Protein AF-A0A543JCB3-F1 (afdb_monomer_lite)

Organism: NCBI:txid571190

Radius of gyration: 15.36 Å; chains: 1; bounding box: 25×38×35 Å

Sequence (90 aa):
MAGVIVYEPDDETDVEGLPWAITFEASAGEEWASFVCGPYDRDDAVKLAEEVLAASRGVTAVVEPLLPVAEAADVLATIAELRDEEADPE

pLDDT: mean 93.18, std 7.7, range [57.06, 98.56]

Foldseek 3Di:
DAEEAEDDDPDPVQQPPFFKKKWKDFAPPDDDDIDIDDRDDQVVLSVVQVVVCVVDPRIHIYMYGDDDDDDPVVVVVVVVVVVVCVVDPD

Secondary structure (DSSP, 8-state):
--SEEE---SSGGGSTT--EEEEEEE-TT-----EEEEEE-HHHHHHHHHHHHHH-SSEEEEEEE-PPP--HHHHHHHHHHHHHHHHS--

Structure (mmCIF, N/CA/C/O backbone):
data_AF-A0A543JCB3-F1
#
_entry.id   AF-A0A543JCB3-F1
#
loop_
_atom_site.group_PDB
_atom_site.id
_atom_site.type_symbol
_atom_site.label_atom_id
_atom_site.label_alt_id
_atom_site.label_comp_id
_atom_site.label_asym_id
_atom_site.label_entity_id
_atom_site.label_seq_id
_atom_site.pdbx_PDB_ins_code
_atom_site.Cartn_x
_atom_site.Cartn_y
_atom_site.Cartn_z
_atom_site.occupancy
_atom_site.B_iso_or_equiv
_atom_site.auth_seq_id
_atom_site.auth_comp_id
_atom_site.auth_asym_id
_atom_site.auth_atom_id
_atom_site.pdbx_PDB_model_num
ATOM 1 N N . MET A 1 1 ? -11.200 9.865 7.742 1.00 57.06 1 MET A N 1
ATOM 2 C CA . MET A 1 1 ? -11.901 8.561 7.679 1.00 57.06 1 MET A CA 1
ATOM 3 C C . MET A 1 1 ? -10.870 7.499 8.034 1.00 57.06 1 MET A C 1
ATOM 5 O O . MET A 1 1 ? -9.729 7.703 7.655 1.00 57.06 1 MET A O 1
ATOM 9 N N . ALA A 1 2 ? -11.228 6.465 8.797 1.00 80.62 2 ALA A N 1
ATOM 10 C CA . ALA A 1 2 ? -10.364 5.309 9.065 1.00 80.62 2 ALA A CA 1
ATOM 11 C C . ALA A 1 2 ? -10.989 4.100 8.361 1.00 80.62 2 ALA A C 1
ATOM 13 O O . ALA A 1 2 ? -12.213 3.949 8.431 1.00 80.62 2 ALA A O 1
ATOM 14 N N . GLY A 1 3 ? -10.199 3.290 7.662 1.00 93.19 3 GLY A N 1
ATOM 15 C CA . GLY A 1 3 ? -10.728 2.203 6.839 1.00 93.19 3 GLY A CA 1
ATOM 16 C C . GLY A 1 3 ? -9.660 1.468 6.035 1.00 93.19 3 GLY A C 1
ATOM 17 O O . GLY A 1 3 ? -8.508 1.898 5.993 1.00 93.19 3 GLY A O 1
ATOM 18 N N . VAL A 1 4 ? -10.070 0.369 5.402 1.00 95.75 4 VAL A N 1
ATOM 19 C CA . VAL A 1 4 ? -9.300 -0.291 4.342 1.00 95.75 4 VAL A CA 1
ATOM 20 C C . VAL A 1 4 ? -9.817 0.231 3.006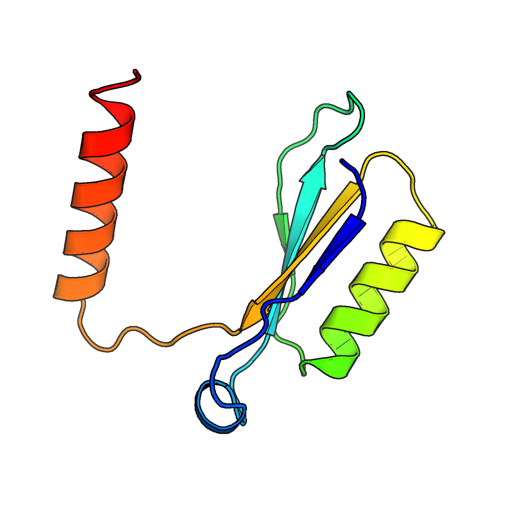 1.00 95.75 4 VAL A C 1
ATOM 22 O O . VAL A 1 4 ? -11.016 0.165 2.738 1.00 95.75 4 VAL A O 1
ATOM 25 N N . ILE A 1 5 ? -8.921 0.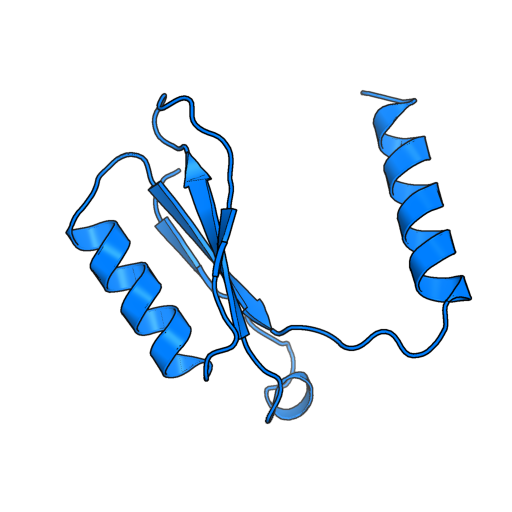776 2.196 1.00 97.25 5 ILE A N 1
ATOM 26 C CA . ILE A 1 5 ? -9.180 1.248 0.840 1.00 97.25 5 ILE A CA 1
ATOM 27 C C . ILE A 1 5 ? -8.476 0.264 -0.079 1.00 97.25 5 ILE A C 1
ATOM 29 O O . ILE A 1 5 ? -7.266 0.099 0.024 1.00 97.25 5 ILE A O 1
ATOM 33 N N . VAL A 1 6 ? -9.225 -0.413 -0.941 1.00 96.50 6 VAL A N 1
ATOM 34 C CA . VAL A 1 6 ? -8.669 -1.390 -1.881 1.00 96.50 6 VAL A CA 1
ATOM 35 C C . VAL A 1 6 ? -8.797 -0.819 -3.281 1.00 96.50 6 VAL A C 1
ATOM 37 O O . VAL A 1 6 ? -9.871 -0.352 -3.651 1.00 96.50 6 VAL A O 1
ATOM 40 N N . TYR A 1 7 ? -7.711 -0.852 -4.048 1.00 95.62 7 TYR A N 1
ATOM 41 C CA . TYR A 1 7 ? -7.749 -0.520 -5.464 1.00 95.62 7 TYR A CA 1
ATOM 42 C C . TYR A 1 7 ? -8.661 -1.502 -6.214 1.00 95.62 7 TYR A C 1
ATOM 44 O O . TYR A 1 7 ? -8.497 -2.724 -6.117 1.00 95.62 7 TYR A O 1
ATOM 52 N N . GLU A 1 8 ? -9.616 -0.958 -6.963 1.00 93.69 8 GLU A N 1
ATOM 53 C CA . GLU A 1 8 ? -10.521 -1.712 -7.827 1.00 93.69 8 GLU A CA 1
ATOM 54 C C . GLU A 1 8 ? -10.158 -1.403 -9.289 1.00 93.69 8 GLU A C 1
ATOM 56 O O . GLU A 1 8 ? -10.399 -0.279 -9.733 1.00 93.69 8 GLU A O 1
ATOM 61 N N . PRO A 1 9 ? -9.534 -2.344 -10.026 1.00 89.31 9 PRO A N 1
ATOM 62 C CA . PRO A 1 9 ? -9.249 -2.150 -11.444 1.00 89.31 9 PRO A CA 1
ATOM 63 C C . PRO A 1 9 ? -10.544 -2.164 -12.268 1.00 89.31 9 PRO A C 1
ATOM 65 O O . PRO A 1 9 ? -11.510 -2.839 -11.907 1.00 89.31 9 PRO A O 1
ATOM 68 N N . ASP A 1 10 ? -10.539 -1.478 -13.411 1.00 91.19 10 ASP A N 1
ATOM 69 C CA . ASP A 1 10 ? -11.640 -1.558 -14.379 1.00 91.19 10 ASP A CA 1
ATOM 70 C C . ASP A 1 10 ? -11.741 -2.963 -15.011 1.00 91.19 10 ASP A C 1
ATOM 72 O O . ASP A 1 10 ? -12.847 -3.450 -15.264 1.00 91.19 10 ASP A O 1
ATOM 76 N N . ASP A 1 11 ? -10.600 -3.631 -15.228 1.00 90.75 11 ASP A N 1
ATOM 77 C CA . ASP A 1 11 ? -10.502 -5.025 -15.669 1.00 90.75 11 ASP A CA 1
ATOM 78 C C . ASP A 1 11 ? -9.542 -5.810 -14.754 1.00 90.75 11 ASP A C 1
ATOM 80 O O . ASP A 1 11 ? -8.400 -5.413 -14.527 1.00 90.75 11 ASP A O 1
ATOM 84 N N . GLU A 1 12 ? -9.979 -6.954 -14.219 1.00 87.12 12 GLU A N 1
ATOM 85 C CA . GLU A 1 12 ? -9.149 -7.767 -13.314 1.00 87.12 12 GLU A CA 1
ATOM 86 C C . GLU A 1 12 ? -7.854 -8.266 -13.975 1.00 87.12 12 GLU A C 1
ATOM 88 O O . GLU A 1 12 ? -6.865 -8.518 -13.283 1.00 87.12 12 GLU A O 1
ATOM 93 N N . THR A 1 13 ? -7.831 -8.366 -15.308 1.00 88.81 13 THR A N 1
ATOM 94 C CA . THR A 1 13 ? -6.635 -8.761 -16.061 1.00 88.81 13 THR A CA 1
ATOM 95 C C . THR A 1 13 ? -5.523 -7.711 -16.026 1.00 88.81 13 THR A C 1
ATOM 97 O O . THR A 1 13 ? -4.357 -8.077 -16.173 1.00 88.81 13 THR A O 1
ATOM 100 N N . ASP A 1 14 ? -5.836 -6.440 -15.745 1.00 88.38 14 ASP A N 1
ATOM 101 C CA . ASP A 1 14 ? -4.841 -5.360 -15.646 1.00 88.38 14 ASP A CA 1
ATOM 102 C C . ASP A 1 14 ? -3.905 -5.535 -14.443 1.00 88.38 14 ASP A C 1
ATOM 104 O O . ASP A 1 14 ? -2.777 -5.038 -14.433 1.00 88.38 14 ASP A O 1
ATOM 108 N N . VAL A 1 15 ? -4.371 -6.255 -13.420 1.00 92.19 15 VAL A N 1
ATOM 109 C CA . VAL A 1 15 ? -3.643 -6.471 -12.162 1.00 92.19 15 VAL A CA 1
ATOM 110 C C . VAL A 1 15 ? -3.350 -7.944 -11.889 1.00 92.19 15 VAL A C 1
ATOM 112 O O . VAL A 1 15 ? -2.807 -8.284 -10.833 1.00 92.19 15 VAL A O 1
ATOM 115 N N . GLU A 1 16 ? -3.697 -8.830 -12.824 1.00 92.25 16 GLU A N 1
ATOM 116 C CA . GLU A 1 16 ? -3.512 -10.269 -12.672 1.00 92.25 16 GLU A CA 1
ATOM 117 C C . GLU A 1 16 ? -2.019 -10.609 -12.529 1.00 92.25 16 GLU A C 1
ATOM 119 O O . GLU A 1 16 ? -1.185 -10.291 -13.377 1.00 92.25 16 GLU A O 1
ATOM 124 N N . GLY A 1 17 ? -1.668 -11.264 -11.419 1.00 91.69 17 GLY A N 1
ATOM 125 C CA . GLY A 1 17 ? -0.293 -11.669 -11.118 1.00 91.69 17 GLY A CA 1
ATOM 126 C C . GLY A 1 17 ? 0.647 -10.535 -10.691 1.00 91.69 17 GLY A C 1
ATOM 127 O O . GLY A 1 17 ? 1.826 -10.802 -10.446 1.00 91.69 17 GLY A O 1
ATOM 128 N N . LEU A 1 18 ? 0.163 -9.292 -10.574 1.00 95.56 18 LEU A N 1
ATOM 129 C CA . LEU A 1 18 ? 0.955 -8.205 -10.002 1.00 95.56 18 LEU A CA 1
ATOM 130 C C . LEU A 1 18 ? 1.069 -8.364 -8.477 1.00 95.56 18 LEU A C 1
ATOM 132 O O . LEU A 1 18 ? 0.092 -8.744 -7.830 1.00 95.56 18 LEU A O 1
ATOM 136 N N . PRO A 1 19 ? 2.234 -8.056 -7.878 1.00 97.06 19 PRO A N 1
ATOM 137 C CA . PRO A 1 19 ? 2.370 -8.017 -6.429 1.00 97.06 19 PRO A CA 1
ATOM 138 C C . PRO A 1 19 ? 1.621 -6.817 -5.844 1.00 97.06 19 PRO A C 1
ATOM 140 O O . PRO A 1 19 ? 1.626 -5.736 -6.427 1.00 97.06 19 PRO A O 1
ATOM 143 N N . TRP A 1 20 ? 1.040 -6.990 -4.660 1.00 97.81 20 TRP A N 1
ATOM 144 C CA . TRP A 1 20 ? 0.301 -5.951 -3.943 1.00 97.81 20 TRP A CA 1
ATOM 145 C C . TRP A 1 20 ? 1.093 -5.427 -2.747 1.00 97.81 20 TRP A C 1
ATOM 147 O O . TRP A 1 20 ? 1.881 -6.153 -2.131 1.00 97.81 20 TRP A O 1
ATOM 157 N N . ALA A 1 21 ? 0.873 -4.162 -2.408 1.00 98.25 21 ALA A N 1
ATOM 158 C CA . ALA A 1 21 ? 1.428 -3.511 -1.232 1.00 98.25 21 ALA A CA 1
ATOM 159 C C . ALA A 1 21 ? 0.312 -2.891 -0.384 1.00 98.25 21 ALA A C 1
ATOM 161 O O . ALA A 1 21 ? -0.789 -2.628 -0.869 1.00 98.25 21 ALA A O 1
ATOM 162 N N . ILE A 1 22 ? 0.609 -2.676 0.898 1.00 98.56 22 ILE A N 1
ATOM 163 C CA . ILE A 1 22 ? -0.263 -1.944 1.816 1.00 98.56 22 ILE A CA 1
ATOM 164 C C . ILE A 1 22 ? 0.486 -0.719 2.325 1.00 98.56 22 ILE A C 1
ATOM 166 O O . ILE A 1 22 ? 1.548 -0.865 2.939 1.00 98.56 22 ILE A O 1
ATOM 170 N N . THR A 1 23 ? -0.090 0.461 2.128 1.00 98.38 23 THR A N 1
ATOM 171 C CA . THR A 1 23 ? 0.333 1.703 2.777 1.00 98.38 23 THR A CA 1
ATOM 172 C C . THR A 1 23 ? -0.514 1.914 4.025 1.00 98.38 23 THR A C 1
ATOM 174 O O . THR A 1 23 ? -1.732 2.052 3.943 1.00 98.38 23 THR A O 1
ATOM 177 N N . PHE A 1 24 ? 0.123 1.924 5.195 1.00 98.12 24 PHE A N 1
ATOM 178 C CA . PHE A 1 24 ? -0.526 2.287 6.451 1.00 98.12 24 PHE A CA 1
ATOM 179 C C . PHE A 1 24 ? -0.247 3.747 6.775 1.00 98.12 24 PHE A C 1
ATOM 181 O O . PHE A 1 24 ? 0.905 4.183 6.747 1.00 98.12 24 PHE A O 1
ATOM 188 N N . GLU A 1 25 ? -1.289 4.484 7.139 1.00 97.31 25 GLU A N 1
ATOM 189 C CA . GLU A 1 25 ? -1.209 5.905 7.472 1.00 97.31 25 GLU A CA 1
ATOM 190 C C . GLU A 1 25 ? -2.045 6.257 8.708 1.00 97.31 25 GLU A C 1
ATOM 192 O O . GLU A 1 25 ? -3.038 5.592 9.043 1.00 97.31 25 GLU A O 1
ATOM 197 N N . ALA A 1 26 ? -1.608 7.305 9.407 1.00 96.69 26 ALA A N 1
ATOM 198 C CA . ALA A 1 26 ? -2.292 7.810 10.582 1.00 96.69 26 ALA A CA 1
ATOM 199 C C . ALA A 1 26 ? -3.658 8.386 10.205 1.00 96.69 26 ALA A C 1
ATOM 201 O O . ALA A 1 26 ? -3.808 9.113 9.226 1.00 96.69 26 ALA A O 1
ATOM 202 N N . SER A 1 27 ? -4.672 8.095 11.012 1.00 94.69 27 SER A N 1
ATOM 203 C CA . SER A 1 27 ? -5.998 8.679 10.860 1.00 94.69 27 SER A CA 1
ATOM 204 C C . SER A 1 27 ? -6.603 9.020 12.217 1.00 94.69 27 SER A C 1
ATOM 206 O O . SER A 1 27 ? -6.036 8.751 13.272 1.00 94.69 27 SER A O 1
ATOM 208 N N . ALA A 1 28 ? -7.776 9.653 12.199 1.00 90.88 28 ALA A N 1
ATOM 209 C CA . ALA A 1 28 ? -8.529 10.004 13.405 1.00 90.88 28 ALA A CA 1
ATOM 210 C C . ALA A 1 28 ? -7.749 10.847 14.444 1.00 90.88 28 ALA A C 1
ATOM 212 O O . ALA A 1 28 ? -8.018 10.743 15.638 1.00 90.88 28 ALA A O 1
ATOM 213 N N . GLY A 1 29 ? -6.846 11.721 13.987 1.00 89.94 29 GLY A N 1
ATOM 214 C CA . GLY A 1 29 ? -6.094 12.643 14.847 1.00 89.94 29 GLY A CA 1
ATOM 215 C C . GLY A 1 29 ? -4.801 12.068 15.427 1.00 89.94 29 GLY A C 1
ATOM 216 O O . GLY A 1 29 ? -4.172 12.734 16.242 1.00 89.94 29 GLY A O 1
ATOM 217 N N . GLU A 1 30 ? -4.410 10.862 15.019 1.00 93.25 30 GLU A N 1
ATOM 218 C CA . GLU A 1 30 ? -3.077 10.321 15.282 1.00 93.25 30 GLU A CA 1
ATOM 219 C C . GLU A 1 30 ? -2.016 11.012 14.404 1.00 93.25 30 GLU A C 1
ATOM 221 O O . GLU A 1 30 ? -2.313 11.460 13.296 1.00 93.25 30 GLU A O 1
ATOM 226 N N . GLU A 1 31 ? -0.770 11.073 14.885 1.00 93.75 31 GLU A N 1
ATOM 227 C CA . GLU A 1 31 ? 0.338 11.777 14.218 1.00 93.75 31 GLU A CA 1
ATOM 228 C C . GLU A 1 31 ? 1.582 10.883 14.135 1.00 93.75 31 GLU A C 1
ATOM 230 O O . GLU A 1 31 ? 2.495 10.945 14.961 1.00 93.75 31 GLU A O 1
ATOM 235 N N . TRP A 1 32 ? 1.617 10.020 13.122 1.00 96.19 32 TRP A N 1
ATOM 236 C CA . TRP A 1 32 ? 2.768 9.174 12.811 1.00 96.19 32 TRP A CA 1
ATOM 237 C C . TRP A 1 32 ? 2.957 9.047 11.293 1.00 96.19 32 TRP A C 1
ATOM 239 O O . TRP A 1 32 ? 2.021 9.235 10.520 1.00 96.19 32 TRP A O 1
ATOM 249 N N . ALA A 1 33 ? 4.195 8.784 10.864 1.00 96.75 33 ALA A N 1
ATOM 250 C CA . ALA A 1 33 ? 4.562 8.731 9.448 1.00 96.75 33 ALA A CA 1
ATOM 251 C C . ALA A 1 33 ? 4.045 7.456 8.773 1.00 96.75 33 ALA A C 1
ATOM 253 O O . ALA A 1 33 ? 4.183 6.368 9.334 1.00 96.75 33 ALA A O 1
ATOM 254 N N . SER A 1 34 ? 3.518 7.581 7.554 1.00 97.19 34 SER A N 1
ATOM 255 C CA . SER A 1 34 ? 3.068 6.424 6.788 1.00 97.19 34 SER A CA 1
ATOM 256 C C . SER A 1 34 ? 4.222 5.481 6.441 1.00 97.19 34 SER A C 1
ATOM 258 O O . SER A 1 34 ? 5.387 5.882 6.342 1.00 97.19 34 SER A O 1
ATOM 260 N N . PHE A 1 35 ? 3.903 4.202 6.268 1.00 98.19 35 PHE A N 1
ATOM 261 C CA . PHE A 1 35 ? 4.869 3.195 5.836 1.00 98.19 35 PHE A CA 1
ATOM 262 C C . PHE A 1 35 ? 4.210 2.146 4.944 1.00 98.19 35 PHE A C 1
ATOM 264 O O . PHE A 1 35 ? 3.010 1.894 5.035 1.00 98.19 35 PHE A O 1
ATOM 271 N N . VAL A 1 36 ? 5.028 1.518 4.100 1.00 98.12 36 VAL A N 1
ATOM 272 C CA . VAL A 1 36 ? 4.596 0.513 3.125 1.00 98.12 36 VAL A CA 1
ATOM 273 C C . VAL A 1 36 ? 5.063 -0.874 3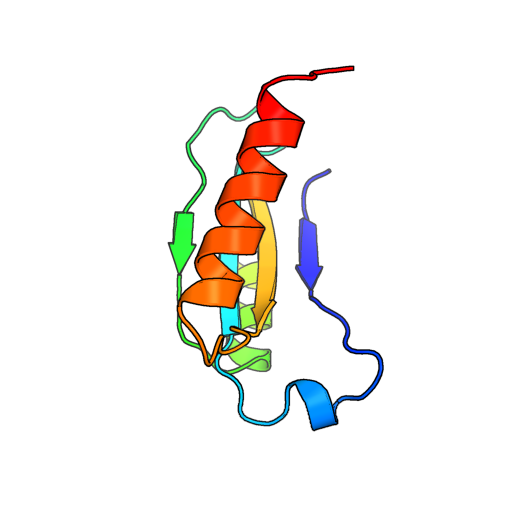.561 1.00 98.12 36 VAL A C 1
ATOM 275 O O . VAL A 1 36 ? 6.180 -1.033 4.060 1.00 98.12 36 VAL A O 1
ATOM 278 N N . CYS A 1 37 ? 4.230 -1.890 3.349 1.00 96.06 37 CYS A N 1
ATOM 279 C CA . CYS A 1 37 ? 4.596 -3.296 3.514 1.00 96.06 37 CYS A CA 1
ATOM 280 C C . CYS A 1 37 ? 4.162 -4.141 2.306 1.00 96.06 37 CYS A C 1
ATOM 282 O O . CYS A 1 37 ? 3.193 -3.814 1.626 1.00 96.06 37 CYS A O 1
ATOM 284 N N . GLY A 1 38 ? 4.905 -5.217 2.033 1.00 95.38 38 GLY A N 1
ATOM 285 C CA . GLY A 1 38 ? 4.733 -6.076 0.858 1.00 95.38 38 GLY A CA 1
ATOM 286 C C . GLY A 1 38 ? 6.076 -6.576 0.305 1.00 95.38 38 GLY A C 1
ATOM 287 O O . GLY A 1 38 ? 7.123 -6.299 0.905 1.00 95.38 38 GLY A O 1
ATOM 288 N N . PRO A 1 39 ? 6.077 -7.297 -0.831 1.00 96.62 39 PRO A N 1
ATOM 289 C CA . PRO A 1 39 ? 4.909 -7.621 -1.658 1.00 96.62 39 PRO A CA 1
ATOM 290 C C . PRO A 1 39 ? 4.059 -8.782 -1.108 1.00 96.62 39 PRO A C 1
ATOM 292 O O . PRO A 1 39 ? 4.578 -9.660 -0.420 1.00 96.62 39 PRO A O 1
ATOM 295 N N . TYR A 1 40 ? 2.774 -8.797 -1.466 1.00 97.44 40 TYR A N 1
ATOM 296 C CA . TYR A 1 40 ? 1.791 -9.842 -1.146 1.00 97.44 40 TYR A CA 1
ATOM 297 C C . TYR A 1 40 ? 0.979 -10.252 -2.386 1.00 97.44 40 TYR A C 1
ATOM 299 O O . TYR A 1 40 ? 0.973 -9.535 -3.389 1.00 97.44 40 TYR A O 1
ATOM 307 N N . ASP A 1 41 ? 0.236 -11.358 -2.288 1.00 96.81 41 ASP A N 1
ATOM 308 C CA . ASP A 1 41 ? -0.948 -11.589 -3.125 1.00 96.81 41 ASP A CA 1
ATOM 309 C C . ASP A 1 41 ? -2.097 -10.661 -2.680 1.00 96.81 41 ASP A C 1
ATOM 311 O O . ASP A 1 41 ? -2.153 -10.247 -1.517 1.00 96.81 41 ASP A O 1
ATOM 315 N N . ARG A 1 42 ? -3.040 -10.345 -3.583 1.00 95.56 42 ARG A N 1
ATOM 316 C CA . ARG A 1 42 ? -4.157 -9.414 -3.307 1.00 95.56 42 ARG A CA 1
ATOM 317 C C . ARG A 1 42 ? -4.940 -9.790 -2.049 1.00 95.56 42 ARG A C 1
ATOM 319 O O . ARG A 1 42 ? -5.135 -8.954 -1.170 1.00 95.56 42 ARG A O 1
ATOM 326 N N . ASP A 1 43 ? -5.382 -11.042 -1.962 1.00 96.25 43 ASP A N 1
ATOM 327 C CA . ASP A 1 43 ? -6.243 -11.499 -0.867 1.00 96.25 43 ASP A CA 1
ATOM 328 C C . ASP A 1 43 ? -5.509 -11.482 0.482 1.00 96.25 43 ASP A C 1
ATOM 330 O O . ASP A 1 43 ? -6.098 -11.132 1.507 1.00 96.25 43 ASP A O 1
ATOM 334 N N . ASP A 1 44 ? -4.207 -11.782 0.482 1.00 97.69 44 ASP A N 1
ATOM 335 C CA . ASP A 1 44 ? -3.370 -11.709 1.680 1.00 97.69 44 ASP A CA 1
ATOM 336 C C . ASP A 1 44 ? -3.154 -10.257 2.130 1.00 97.69 44 ASP A C 1
ATOM 338 O O . ASP A 1 44 ? -3.200 -9.970 3.331 1.00 97.69 44 ASP A O 1
ATOM 342 N N . ALA A 1 45 ? -2.980 -9.327 1.183 1.00 98.12 45 ALA A N 1
ATOM 343 C CA . ALA A 1 45 ? -2.868 -7.901 1.479 1.00 98.12 45 ALA A CA 1
ATOM 344 C C . ALA A 1 45 ? -4.158 -7.351 2.111 1.00 98.12 45 ALA A C 1
ATOM 346 O O . ALA A 1 45 ? -4.111 -6.702 3.159 1.00 98.12 45 ALA A O 1
ATOM 347 N N . VAL A 1 46 ? -5.317 -7.654 1.511 1.00 97.75 46 VAL A N 1
ATOM 348 C CA . VAL A 1 46 ? -6.632 -7.231 2.025 1.00 97.75 46 VAL A CA 1
ATOM 349 C C . VAL A 1 46 ? -6.861 -7.790 3.425 1.00 97.75 46 VAL A C 1
ATOM 351 O O . VAL A 1 46 ? -7.185 -7.039 4.346 1.00 97.75 46 VAL A O 1
ATOM 354 N N . LYS A 1 47 ? -6.617 -9.089 3.618 1.00 98.31 47 LYS A N 1
ATOM 355 C CA . LYS A 1 47 ? -6.789 -9.739 4.917 1.00 98.31 47 LYS A CA 1
ATOM 356 C C . LYS A 1 47 ? -5.920 -9.098 6.003 1.00 98.31 47 LYS A C 1
ATOM 358 O O . LYS A 1 47 ? -6.416 -8.823 7.095 1.00 98.31 47 LYS A O 1
ATOM 363 N N . LEU A 1 48 ? -4.639 -8.845 5.727 1.00 98.31 48 LEU A N 1
ATOM 364 C CA . LEU A 1 48 ? -3.744 -8.212 6.700 1.00 98.31 48 LEU A CA 1
ATOM 365 C C . LEU A 1 48 ? -4.206 -6.789 7.052 1.00 98.31 48 LEU A C 1
ATOM 367 O O . LEU A 1 48 ? -4.187 -6.409 8.224 1.00 98.31 48 LEU A O 1
ATOM 371 N N . ALA A 1 49 ? -4.646 -6.009 6.061 1.00 98.06 49 ALA A N 1
ATOM 372 C CA . ALA A 1 49 ? -5.174 -4.666 6.284 1.00 98.06 49 ALA A CA 1
ATOM 373 C C . ALA A 1 49 ? -6.411 -4.679 7.204 1.00 98.06 49 ALA A C 1
ATOM 375 O O . ALA A 1 49 ? -6.494 -3.882 8.143 1.00 98.06 49 ALA A O 1
ATOM 376 N N . GLU A 1 50 ? -7.339 -5.616 6.984 1.00 97.88 50 GLU A N 1
ATOM 377 C CA . GLU A 1 50 ? -8.527 -5.799 7.826 1.00 97.88 50 GLU A CA 1
ATOM 378 C C . GLU A 1 50 ? -8.169 -6.218 9.260 1.00 97.88 50 GLU A C 1
ATOM 380 O O . GLU A 1 50 ? -8.727 -5.679 10.219 1.00 97.88 50 GLU A O 1
ATOM 385 N N . GLU A 1 51 ? -7.213 -7.137 9.431 1.00 98.25 51 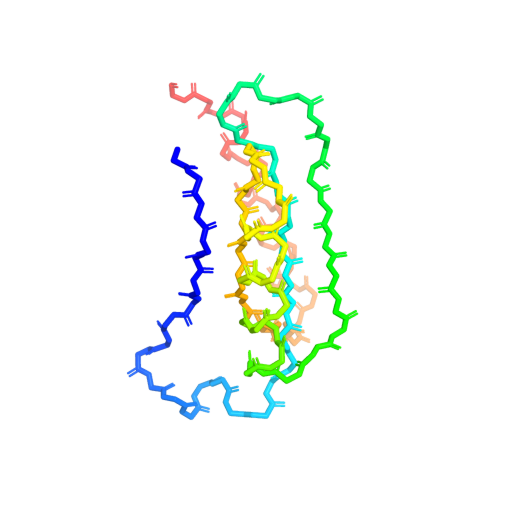GLU A N 1
ATOM 386 C CA . GLU A 1 51 ? -6.739 -7.574 10.751 1.00 98.25 51 GLU A CA 1
ATOM 387 C C . GLU A 1 51 ? -6.108 -6.417 11.546 1.00 98.25 51 GLU A C 1
ATOM 389 O O . GLU A 1 51 ? -6.393 -6.255 12.737 1.00 98.25 51 GLU A O 1
ATOM 394 N N . VAL A 1 52 ? -5.300 -5.569 10.896 1.00 97.44 52 VAL A N 1
ATOM 395 C CA . VAL A 1 52 ? -4.703 -4.379 11.529 1.00 97.44 52 VAL A CA 1
ATOM 396 C C . VAL A 1 52 ? -5.779 -3.371 11.934 1.00 97.44 52 VAL A C 1
ATOM 398 O O . VAL A 1 52 ? -5.745 -2.865 13.060 1.00 97.44 52 VAL A O 1
ATOM 401 N N . LEU A 1 53 ? -6.759 -3.111 11.065 1.00 95.69 53 LEU A N 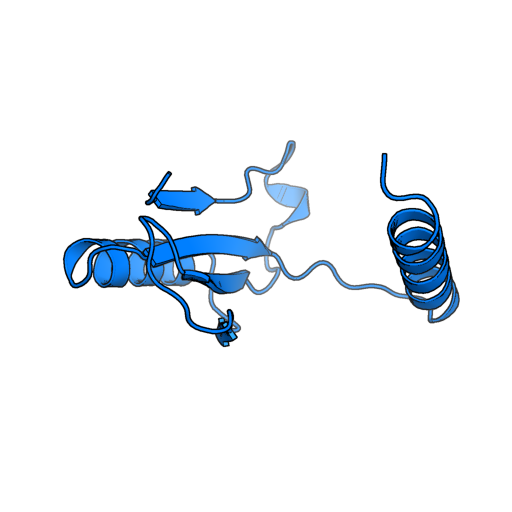1
ATOM 402 C CA . LEU A 1 53 ? -7.861 -2.192 11.361 1.00 95.69 53 LEU A CA 1
ATOM 403 C C . LEU A 1 53 ? -8.773 -2.717 12.486 1.00 95.69 53 LEU A C 1
ATOM 405 O O . LEU A 1 53 ? -9.324 -1.936 13.260 1.00 95.69 53 LEU A O 1
ATOM 409 N N . ALA A 1 54 ? -8.922 -4.036 12.617 1.00 96.25 54 ALA A N 1
ATOM 410 C CA . ALA A 1 54 ? -9.646 -4.643 13.733 1.00 96.25 54 ALA A CA 1
ATOM 411 C C . ALA A 1 54 ? -8.876 -4.528 15.062 1.00 96.25 54 ALA A C 1
ATOM 413 O O . ALA A 1 54 ? -9.489 -4.410 16.128 1.00 96.25 54 ALA A O 1
ATOM 414 N N . ALA A 1 55 ? -7.542 -4.567 15.011 1.00 96.50 55 ALA A N 1
ATOM 415 C CA . ALA A 1 55 ? -6.675 -4.527 16.185 1.00 96.50 55 ALA A CA 1
ATOM 416 C C . ALA A 1 55 ? -6.367 -3.104 16.682 1.00 96.50 55 ALA A C 1
ATOM 418 O O . ALA A 1 55 ? -6.102 -2.923 17.874 1.00 96.50 55 ALA A O 1
ATOM 419 N N . SER A 1 56 ? -6.398 -2.099 15.802 1.00 92.31 56 SER A N 1
ATOM 420 C CA . SER A 1 56 ? -6.017 -0.721 16.119 1.00 92.31 56 SER A CA 1
ATOM 421 C C . SER A 1 56 ? -7.019 0.307 15.600 1.00 92.31 56 SER A C 1
ATOM 423 O O . SER A 1 56 ? -7.694 0.114 14.597 1.00 92.31 56 SER A O 1
ATOM 425 N N . ARG A 1 57 ? -7.098 1.447 16.289 1.00 91.62 57 ARG A N 1
ATOM 426 C CA . ARG A 1 57 ? -7.880 2.616 15.859 1.00 91.62 57 ARG A CA 1
ATOM 427 C C . ARG A 1 57 ? -6.930 3.666 15.291 1.00 91.62 57 ARG A C 1
ATOM 429 O O . ARG A 1 57 ? -5.740 3.624 15.575 1.00 91.62 57 ARG A O 1
ATOM 436 N N . GLY A 1 58 ? -7.463 4.617 14.526 1.00 94.69 58 GLY A N 1
ATOM 437 C CA . GLY A 1 58 ? -6.648 5.707 13.980 1.00 94.69 58 GLY A CA 1
ATOM 438 C C . GLY A 1 58 ? -5.633 5.243 12.932 1.00 94.69 58 GLY A C 1
ATOM 439 O O . GLY A 1 58 ? -4.567 5.832 12.792 1.00 94.69 58 GLY A O 1
ATOM 440 N N . VAL A 1 59 ? -5.970 4.175 12.205 1.00 96.12 59 VAL A N 1
ATOM 441 C CA . VAL A 1 59 ? -5.192 3.647 11.083 1.00 96.12 59 VAL A CA 1
ATOM 442 C C . VAL A 1 59 ? -6.080 3.650 9.844 1.00 96.12 59 VAL A C 1
ATOM 444 O O . VAL A 1 59 ? -7.248 3.265 9.916 1.00 96.12 59 VAL A O 1
ATOM 447 N N . THR A 1 60 ? -5.536 4.104 8.725 1.00 97.44 60 THR A N 1
ATOM 448 C CA . THR A 1 60 ? -6.063 3.819 7.388 1.00 97.44 60 THR A CA 1
ATOM 449 C C . THR A 1 60 ? -5.065 2.916 6.676 1.00 97.44 60 THR A C 1
ATOM 451 O O . THR A 1 60 ? -3.857 3.045 6.879 1.00 97.44 60 THR A O 1
ATOM 454 N N . ALA A 1 61 ? -5.573 1.972 5.893 1.00 98.12 61 ALA A N 1
ATOM 455 C CA . ALA A 1 61 ? -4.771 1.069 5.083 1.00 98.12 61 ALA A CA 1
ATOM 456 C C . ALA A 1 61 ? -5.190 1.210 3.619 1.00 98.12 61 ALA A C 1
ATOM 458 O O . ALA A 1 61 ? -6.366 1.029 3.308 1.00 98.12 61 ALA A O 1
ATOM 459 N N . VAL A 1 62 ? -4.246 1.518 2.736 1.00 98.25 62 VAL A N 1
ATOM 460 C CA . VAL A 1 62 ? -4.447 1.556 1.283 1.00 98.25 62 VAL A CA 1
ATOM 461 C C . VAL A 1 62 ? -3.790 0.320 0.688 1.00 98.25 62 VAL A C 1
ATOM 463 O O . VAL A 1 62 ? -2.601 0.104 0.893 1.00 98.25 62 VAL A O 1
ATOM 466 N N . VAL A 1 63 ? -4.570 -0.514 0.010 1.00 98.25 63 VAL A N 1
ATOM 467 C CA . VAL A 1 63 ? -4.160 -1.791 -0.577 1.00 98.25 63 VAL A CA 1
ATOM 468 C C . VAL A 1 63 ? -4.200 -1.656 -2.094 1.00 98.25 63 VAL A C 1
ATOM 470 O O . VAL A 1 63 ? -5.277 -1.508 -2.673 1.00 98.25 63 VAL A O 1
ATOM 473 N N . GLU A 1 64 ? -3.040 -1.713 -2.740 1.00 97.62 64 GLU A N 1
ATOM 474 C CA . GLU A 1 64 ? -2.899 -1.413 -4.169 1.00 97.62 64 GLU A CA 1
ATOM 475 C C . GLU A 1 64 ? -1.860 -2.312 -4.865 1.00 97.62 64 GLU A C 1
ATOM 477 O O . GLU A 1 64 ? -0.916 -2.788 -4.217 1.00 97.62 64 GLU A O 1
ATOM 482 N N . PRO A 1 65 ? -2.023 -2.589 -6.172 1.00 97.06 65 PRO A N 1
ATOM 483 C CA . PRO A 1 65 ? -1.042 -3.331 -6.952 1.00 97.06 65 PRO A CA 1
ATOM 484 C C . PRO A 1 65 ? 0.193 -2.469 -7.243 1.00 97.06 65 PRO A C 1
ATOM 486 O O . PRO A 1 65 ? 0.105 -1.263 -7.469 1.00 97.06 65 PRO A O 1
ATOM 489 N N . LEU A 1 66 ? 1.362 -3.100 -7.324 1.00 93.81 66 LEU A N 1
ATOM 490 C CA . LEU A 1 66 ? 2.581 -2.451 -7.795 1.00 93.81 66 LEU A CA 1
ATOM 491 C C . LEU A 1 66 ? 2.611 -2.466 -9.325 1.00 93.81 66 LEU A C 1
ATOM 493 O O . LEU A 1 66 ? 2.962 -3.473 -9.945 1.00 93.81 66 LEU A O 1
ATOM 497 N N . LEU A 1 67 ? 2.264 -1.328 -9.926 1.00 89.88 67 LEU A N 1
ATOM 498 C CA . LEU A 1 67 ? 2.309 -1.141 -11.373 1.00 89.88 67 LEU A CA 1
ATOM 499 C C . LEU A 1 67 ? 3.765 -0.955 -11.841 1.00 89.88 67 LEU A C 1
ATOM 501 O O . LEU A 1 67 ? 4.442 -0.019 -11.401 1.00 89.88 67 LEU A O 1
ATOM 505 N N . PRO A 1 68 ? 4.292 -1.829 -12.717 1.00 87.38 68 PRO A N 1
ATOM 506 C CA . PRO A 1 68 ? 5.661 -1.708 -13.191 1.00 87.38 68 PRO A CA 1
ATOM 507 C C . PRO A 1 68 ? 5.802 -0.532 -14.161 1.00 87.38 68 PRO A C 1
ATOM 509 O O . PRO A 1 68 ? 5.081 -0.437 -15.152 1.00 87.38 68 PRO A O 1
ATOM 512 N N . VAL A 1 69 ? 6.799 0.319 -13.923 1.00 90.44 69 VAL A N 1
ATOM 513 C CA . VAL A 1 69 ? 7.212 1.357 -14.874 1.00 90.44 69 VAL A CA 1
ATOM 514 C C . VAL A 1 69 ? 8.389 0.837 -15.697 1.00 90.44 69 VAL A C 1
ATOM 516 O O . VAL A 1 69 ? 9.380 0.361 -15.139 1.00 90.44 69 VAL A O 1
ATOM 519 N N . ALA A 1 70 ? 8.277 0.899 -17.025 1.00 89.31 70 ALA A N 1
ATOM 520 C CA . ALA A 1 70 ? 9.263 0.311 -17.931 1.00 89.31 70 ALA A CA 1
ATOM 521 C C . ALA A 1 70 ? 10.440 1.251 -18.237 1.00 89.31 70 ALA A C 1
ATOM 523 O O . ALA A 1 70 ? 11.569 0.781 -18.406 1.00 89.31 70 ALA A O 1
ATOM 524 N N . GLU A 1 71 ? 10.200 2.565 -18.301 1.00 95.81 71 GLU A N 1
ATOM 525 C CA . GLU A 1 71 ? 11.205 3.543 -18.712 1.00 95.81 71 GLU A CA 1
ATOM 526 C C . GLU A 1 71 ? 11.485 4.575 -17.616 1.00 95.81 71 GLU A C 1
ATOM 528 O O . GLU A 1 71 ? 10.593 5.104 -16.957 1.00 95.81 71 GLU A O 1
ATOM 533 N N . ALA A 1 72 ? 12.761 4.932 -17.446 1.00 96.69 72 ALA A N 1
ATOM 534 C CA . ALA A 1 72 ? 13.151 5.969 -16.490 1.00 96.69 72 ALA A CA 1
ATOM 535 C C . ALA A 1 72 ? 12.521 7.338 -16.814 1.00 96.69 72 ALA A C 1
ATOM 537 O O . ALA A 1 72 ? 12.347 8.156 -15.914 1.00 96.69 72 ALA A O 1
ATOM 538 N N . ALA A 1 73 ? 12.184 7.591 -18.084 1.00 97.06 73 ALA A N 1
ATOM 539 C CA . ALA A 1 73 ? 11.523 8.819 -18.512 1.00 97.06 73 ALA A CA 1
ATOM 540 C C . ALA A 1 73 ? 10.136 8.987 -17.871 1.00 97.06 73 ALA A C 1
ATOM 542 O O . ALA A 1 73 ? 9.821 10.090 -17.432 1.00 97.06 73 ALA A O 1
ATOM 543 N N . ASP A 1 74 ? 9.363 7.906 -17.739 1.00 94.81 74 ASP A N 1
ATOM 544 C CA . ASP A 1 74 ? 8.026 7.929 -17.130 1.00 94.81 74 ASP A CA 1
ATOM 545 C C . ASP A 1 74 ? 8.103 8.262 -15.633 1.00 94.81 74 ASP A C 1
ATOM 547 O O . ASP A 1 74 ? 7.355 9.094 -15.115 1.00 94.81 74 ASP A O 1
ATOM 551 N N . VAL A 1 75 ? 9.089 7.680 -14.939 1.00 94.88 75 VAL A N 1
ATOM 552 C CA . VAL A 1 75 ? 9.362 7.991 -13.527 1.00 94.88 75 VAL A CA 1
ATOM 553 C C . VAL A 1 75 ? 9.750 9.463 -13.366 1.00 94.88 75 VAL A C 1
ATOM 555 O O . VAL A 1 75 ? 9.263 10.147 -12.469 1.00 94.88 75 VAL A O 1
ATOM 558 N N . LEU A 1 76 ? 10.623 9.973 -14.238 1.00 97.00 76 LEU A N 1
ATOM 559 C CA . LEU A 1 76 ? 11.061 11.369 -14.191 1.00 97.00 76 LEU A CA 1
ATOM 560 C C . LEU A 1 76 ? 9.930 12.353 -14.514 1.00 97.00 76 LEU A C 1
ATOM 562 O O . LEU A 1 76 ? 9.898 13.427 -13.917 1.00 97.00 76 LEU A O 1
ATOM 566 N N . ALA A 1 77 ? 9.016 11.995 -15.418 1.00 95.50 77 ALA A N 1
ATOM 567 C CA . ALA A 1 77 ? 7.826 12.788 -15.711 1.00 95.50 77 ALA A CA 1
ATOM 568 C C . ALA A 1 77 ? 6.907 12.879 -14.483 1.00 95.50 77 ALA A C 1
ATOM 570 O O . ALA A 1 77 ? 6.548 13.982 -14.086 1.00 95.50 77 ALA A O 1
ATOM 571 N N . THR A 1 78 ? 6.647 11.749 -13.817 1.00 93.50 78 THR A N 1
ATOM 572 C CA . THR A 1 78 ? 5.856 11.706 -12.571 1.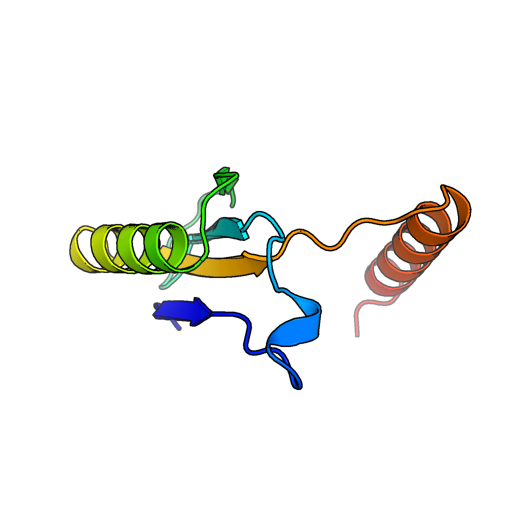00 93.50 78 THR A CA 1
ATOM 573 C C . THR A 1 78 ? 6.488 12.574 -11.476 1.00 93.50 78 THR A C 1
ATOM 575 O O . THR A 1 78 ? 5.811 13.339 -10.800 1.00 93.50 78 THR A O 1
ATOM 578 N N . ILE A 1 79 ? 7.818 12.518 -11.314 1.00 95.50 79 ILE A N 1
ATOM 579 C CA . ILE A 1 79 ? 8.536 13.373 -10.351 1.00 95.50 79 ILE A CA 1
ATOM 580 C C . ILE A 1 79 ? 8.379 14.863 -10.687 1.00 95.50 79 ILE A C 1
ATOM 582 O O . ILE A 1 79 ? 8.336 15.687 -9.775 1.00 95.50 79 ILE A O 1
ATOM 586 N N . ALA A 1 80 ? 8.373 15.226 -11.971 1.00 96.69 80 ALA A N 1
ATOM 587 C CA . ALA A 1 80 ? 8.195 16.613 -12.386 1.00 96.69 80 ALA A CA 1
ATOM 588 C C . ALA A 1 80 ? 6.777 17.108 -12.070 1.00 96.69 80 ALA A C 1
ATOM 590 O O . ALA A 1 80 ? 6.647 18.161 -11.458 1.00 96.69 80 ALA A O 1
ATOM 591 N N . GLU A 1 81 ? 5.754 16.313 -12.390 1.00 95.00 81 GLU A N 1
ATOM 592 C CA . GLU A 1 81 ? 4.348 16.603 -12.081 1.00 95.00 81 GLU A CA 1
ATOM 593 C C . GLU A 1 81 ? 4.130 16.842 -10.580 1.00 95.00 81 GLU A C 1
ATOM 595 O O . GLU A 1 81 ? 3.660 17.906 -10.188 1.00 95.00 81 GLU A O 1
ATOM 600 N N . LEU A 1 82 ? 4.606 15.928 -9.728 1.00 93.50 82 LEU A N 1
ATOM 601 C CA . LEU A 1 82 ? 4.479 16.056 -8.269 1.00 93.50 82 LEU A CA 1
ATOM 602 C C . LEU A 1 82 ? 5.182 17.302 -7.702 1.00 93.50 82 LEU A C 1
ATOM 604 O O . LEU A 1 82 ? 4.745 17.875 -6.707 1.00 93.50 82 LEU A O 1
ATOM 608 N N . ARG A 1 83 ? 6.294 17.730 -8.311 1.00 93.50 83 ARG A N 1
ATOM 609 C CA . ARG A 1 83 ? 6.996 18.956 -7.897 1.00 93.50 83 ARG A CA 1
ATOM 610 C C . ARG A 1 83 ? 6.249 20.217 -8.303 1.00 93.50 83 ARG A C 1
ATOM 612 O O . ARG A 1 83 ? 6.325 21.205 -7.575 1.00 93.50 83 ARG A O 1
ATOM 619 N N . ASP A 1 84 ? 5.596 20.195 -9.459 1.00 93.00 84 ASP A N 1
ATOM 620 C CA . ASP A 1 84 ? 4.796 21.319 -9.933 1.00 93.00 84 ASP A CA 1
ATOM 621 C C . ASP A 1 84 ? 3.548 21.491 -9.048 1.00 93.00 84 ASP A C 1
ATOM 623 O O . ASP A 1 84 ? 3.250 22.616 -8.653 1.00 93.00 84 ASP A O 1
ATOM 627 N N . GLU A 1 85 ? 2.902 20.392 -8.635 1.00 90.44 85 GLU A N 1
ATOM 628 C CA . GLU A 1 85 ? 1.795 20.406 -7.661 1.00 90.44 85 GLU A CA 1
ATOM 629 C C . GLU A 1 85 ? 2.209 20.985 -6.298 1.00 90.44 85 GLU A C 1
ATOM 631 O O . GLU A 1 85 ? 1.491 21.795 -5.716 1.00 90.44 85 GLU A O 1
ATOM 636 N N . GLU A 1 86 ? 3.387 20.621 -5.780 1.00 84.38 86 GLU A N 1
ATOM 637 C CA . GLU A 1 86 ? 3.885 21.157 -4.503 1.00 84.38 86 GLU A CA 1
ATOM 638 C C . GLU A 1 86 ? 4.227 22.659 -4.589 1.00 84.38 86 GLU A C 1
ATOM 640 O O . GLU A 1 86 ? 4.149 23.386 -3.594 1.00 84.38 86 GLU A O 1
ATOM 645 N N . ALA A 1 87 ? 4.621 23.139 -5.772 1.00 80.62 87 ALA A N 1
ATOM 646 C CA . ALA A 1 87 ? 4.990 24.533 -6.001 1.00 80.62 87 ALA A CA 1
ATOM 647 C C . ALA A 1 87 ? 3.781 25.475 -6.165 1.00 80.62 87 ALA A C 1
ATOM 649 O O . ALA A 1 87 ? 3.944 26.681 -5.951 1.00 80.62 87 ALA A O 1
ATOM 650 N N . ASP A 1 88 ? 2.600 24.944 -6.502 1.00 73.00 88 ASP A N 1
ATOM 651 C CA . ASP A 1 88 ? 1.330 25.678 -6.608 1.00 73.00 88 ASP A CA 1
ATOM 652 C C . ASP A 1 88 ? 0.268 25.106 -5.647 1.00 73.00 88 ASP A C 1
ATOM 654 O O . ASP A 1 88 ? -0.688 24.456 -6.074 1.00 73.00 88 ASP A O 1
ATOM 658 N N . PRO A 1 89 ? 0.430 25.304 -4.324 1.00 62.28 89 PRO A N 1
ATOM 659 C CA . PRO A 1 89 ? -0.573 24.876 -3.364 1.00 62.28 89 PRO A CA 1
ATOM 660 C C . PRO A 1 89 ? -1.786 25.812 -3.469 1.00 62.28 89 PRO A C 1
ATOM 662 O O . PRO A 1 89 ? -1.718 26.952 -3.002 1.00 62.28 89 PRO A O 1
ATOM 665 N N . GLU A 1 90 ? -2.875 25.354 -4.094 1.00 58.00 90 GLU A N 1
ATOM 666 C CA . GLU A 1 90 ? -4.172 26.058 -4.079 1.00 58.00 90 GLU A CA 1
ATOM 667 C C . GLU A 1 90 ? -4.647 26.428 -2.658 1.00 58.00 90 GLU A C 1
ATOM 669 O O . GLU A 1 90 ? -4.497 25.609 -1.716 1.00 58.00 90 GLU A O 1
#